Protein AF-A0A1G6EWV0-F1 (afdb_monomer)

Foldseek 3Di:
DDDPPPPPDPPCVPPVDDDDPPCPVPDDPCNVPPDDDPPCVVPAFDKFKWFFPAWAQGADPVGRVQHQNFTKTFTPPDAFQVRHGAIETEPQDPGTDTMATWGFFKWWAFPPDRHIYTYTYGDDPVHHHDPSGDDDDPVVVCVNCCSPCVVTDTDIGGDDPD

Solvent-accessible surface area (backbone atoms only — not comparable to full-atom values): 9840 Å² total; per-residue (Å²): 141,77,87,78,77,70,87,82,58,77,75,55,75,81,70,75,70,88,76,67,96,78,57,82,84,71,64,54,73,59,75,78,59,61,81,79,78,71,79,54,64,86,49,45,69,37,69,47,44,31,42,39,83,4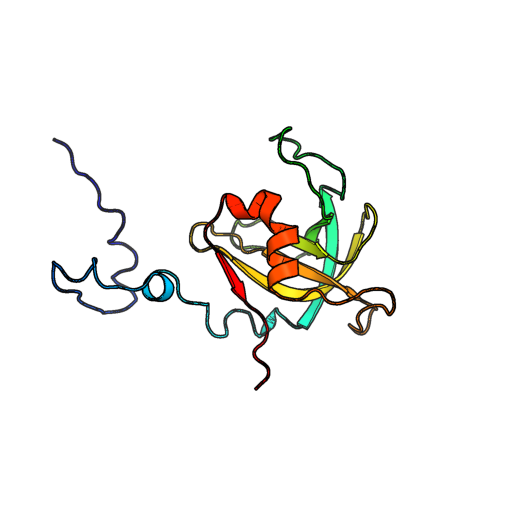3,29,30,79,38,55,40,94,89,43,77,85,44,63,30,88,42,32,27,29,30,32,69,94,40,70,34,64,76,73,48,58,28,38,34,40,46,47,66,68,94,64,60,54,58,62,52,46,23,26,25,62,30,36,38,44,39,79,82,49,67,54,52,36,36,34,27,33,55,26,49,100,86,54,50,64,39,92,88,45,70,86,74,54,73,70,56,47,49,65,65,46,37,83,62,49,73,81,54,54,65,47,82,46,62,80,78,86,124

Radius of gyration: 18.4 Å; Cα contacts (8 Å, |Δi|>4): 285; chains: 1; bounding box: 57×35×48 Å

Nearest PDB structures (foldseek):
  2eip-assembly1_A  TM=6.792E-01  e=2.223E-05  Escherichia coli
  5wru-assembly1_B  TM=5.805E-01  e=1.853E-03  Plasmodium falciparum 3D7
  5cux-assembly1_A  TM=4.951E-01  e=9.849E-04  Trypanosoma cruzi
  5wru-assembly1_A  TM=5.814E-01  e=3.691E-03  Plasmodium falciparum 3D7
  5c5v-assembly1_A  TM=5.339E-01  e=3.909E-03  Trypanosoma brucei brucei TREU927

Secondary structure (DSSP, 8-state):
------STTSGGGTS-----TTGGGS--HHHHSPPPSSTTTTTTT-EEEEEEEE-TT-B-SS-TT-B-SSEEEEEEEEE-TTSSEEEEEE-S-SS--SEEEEEEEEEEEESSSS--EEEEEEB-TTSPBPTT-PPPPHHHHHHHHHHHHTTS-EEEEE----

Mean predicted aligned error: 9.86 Å

Sequence (162 aa):
MGELWDVYTIDRKLTGKTCIRGEQGNLSKDELNPVPNHEYQNVIGQIVRGKIDRPMGSYHPRHKNLYYPVNYGYVDGVIGGDGEEQDIYLLGESSAVKEFIGKVIAVYHRYDDSENKWIVVPCDENGNVLDNIRIPGKDEIYAQIAFQEQFYNGVLVEEKNN

pLDDT: mean 83.38, std 21.54, range [30.72, 98.75]

Structure (mmCIF, N/CA/C/O backbone):
data_AF-A0A1G6EWV0-F1
#
_entry.id   AF-A0A1G6EWV0-F1
#
loop_
_atom_site.group_PDB
_atom_site.id
_atom_site.type_symbol
_atom_site.label_atom_id
_atom_site.label_alt_id
_atom_site.label_comp_id
_atom_site.label_asym_id
_atom_site.label_entity_id
_atom_site.label_seq_id
_atom_site.pdbx_PDB_ins_code
_atom_site.Cartn_x
_atom_site.Cartn_y
_atom_site.Cartn_z
_atom_site.occupancy
_atom_site.B_iso_or_equiv
_atom_site.auth_seq_id
_atom_site.auth_comp_id
_atom_site.auth_asym_id
_atom_site.auth_atom_id
_atom_site.pdbx_PDB_model_num
ATOM 1 N N . MET A 1 1 ? 37.913 -19.983 -19.203 1.00 37.06 1 MET A N 1
ATOM 2 C CA . MET A 1 1 ? 37.800 -19.241 -17.928 1.00 37.06 1 MET A CA 1
ATOM 3 C C . MET A 1 1 ? 37.317 -17.841 -18.269 1.00 37.06 1 MET A C 1
ATOM 5 O O . MET A 1 1 ? 38.033 -17.163 -18.983 1.00 37.06 1 MET A O 1
ATOM 9 N N . GLY A 1 2 ? 36.128 -17.380 -17.899 1.00 34.44 2 GLY A N 1
ATOM 10 C CA . GLY A 1 2 ? 35.092 -17.968 -17.054 1.00 34.44 2 GLY A CA 1
ATOM 11 C C . GLY A 1 2 ? 33.720 -17.835 -17.714 1.00 34.44 2 GLY A C 1
ATOM 12 O O . GLY A 1 2 ? 33.491 -16.941 -18.523 1.00 34.44 2 GLY A O 1
ATOM 13 N N . GLU A 1 3 ? 32.856 -18.788 -17.402 1.00 36.91 3 GLU A N 1
ATOM 14 C CA . GLU A 1 3 ? 31.467 -18.844 -17.836 1.00 36.91 3 GLU A CA 1
ATOM 15 C C . GLU A 1 3 ? 30.697 -17.668 -17.221 1.00 36.91 3 GLU A C 1
ATOM 17 O O . GLU A 1 3 ? 30.486 -17.620 -16.008 1.00 36.91 3 GLU A O 1
ATOM 22 N N . LEU A 1 4 ? 30.285 -16.712 -18.059 1.00 31.69 4 LEU A N 1
ATOM 23 C CA . LEU A 1 4 ? 29.136 -15.871 -17.751 1.00 31.69 4 LEU A CA 1
ATOM 24 C C . LEU A 1 4 ? 27.903 -16.753 -17.933 1.00 31.69 4 LEU A C 1
ATOM 26 O O . LEU A 1 4 ? 27.496 -17.055 -19.053 1.00 31.69 4 LEU A O 1
ATOM 30 N N . TRP A 1 5 ? 27.345 -17.206 -16.819 1.00 30.72 5 TRP A N 1
ATOM 31 C CA . TRP A 1 5 ? 26.023 -17.803 -16.799 1.00 30.72 5 TRP A CA 1
ATOM 32 C C . TRP A 1 5 ? 25.015 -16.702 -17.131 1.00 30.72 5 TRP A C 1
ATOM 34 O O . TRP A 1 5 ? 24.646 -15.901 -16.275 1.00 30.72 5 TRP A O 1
ATOM 44 N N . ASP A 1 6 ? 24.624 -16.639 -18.405 1.00 33.50 6 ASP A N 1
ATOM 45 C CA . ASP A 1 6 ? 23.502 -15.843 -18.883 1.00 33.50 6 ASP A CA 1
ATOM 46 C C . ASP A 1 6 ? 22.263 -16.208 -18.055 1.00 33.50 6 ASP A C 1
ATOM 48 O O . ASP A 1 6 ? 21.657 -17.272 -18.223 1.00 33.50 6 ASP A O 1
ATOM 52 N N . VAL A 1 7 ? 21.862 -15.293 -17.174 1.00 37.03 7 VAL A N 1
ATOM 53 C CA . VAL A 1 7 ? 20.703 -15.387 -16.265 1.00 37.03 7 VAL A CA 1
ATOM 54 C C . VAL A 1 7 ? 19.367 -15.578 -17.028 1.00 37.03 7 VAL A C 1
ATOM 56 O O . VAL A 1 7 ? 18.317 -15.806 -16.442 1.00 37.03 7 VAL A O 1
ATOM 59 N N . TYR A 1 8 ? 19.400 -15.574 -18.365 1.00 41.88 8 TYR A N 1
ATOM 60 C CA . TYR A 1 8 ? 18.265 -15.564 -19.292 1.00 41.88 8 TYR A CA 1
ATOM 61 C C . TYR A 1 8 ? 17.846 -16.937 -19.851 1.00 41.88 8 TYR A C 1
ATOM 63 O O . TYR A 1 8 ? 17.357 -17.020 -20.982 1.00 41.88 8 TYR A O 1
ATOM 71 N N . THR A 1 9 ? 18.028 -18.033 -19.111 1.00 40.97 9 THR A N 1
ATOM 72 C CA . THR A 1 9 ? 17.664 -19.376 -19.627 1.00 40.97 9 THR A CA 1
ATOM 73 C C . THR A 1 9 ? 16.574 -20.090 -18.826 1.00 40.97 9 THR A C 1
ATOM 75 O O . THR A 1 9 ? 15.955 -21.012 -19.355 1.00 40.97 9 THR A O 1
ATOM 78 N N . ILE A 1 10 ? 16.272 -19.664 -17.595 1.00 40.09 10 ILE A N 1
ATOM 79 C CA . ILE A 1 10 ? 15.324 -20.396 -16.736 1.00 40.09 10 ILE A CA 1
ATOM 80 C C . ILE A 1 10 ? 13.865 -20.160 -17.169 1.00 40.09 10 ILE A C 1
ATOM 82 O O . ILE A 1 10 ? 13.093 -21.114 -17.228 1.00 40.09 10 ILE A O 1
ATOM 86 N N . ASP A 1 11 ? 13.518 -18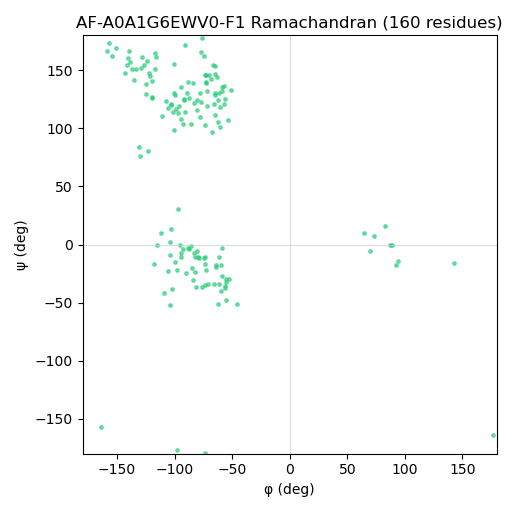.952 -17.623 1.00 44.81 11 ASP A N 1
ATOM 87 C CA . ASP A 1 11 ? 12.134 -18.602 -1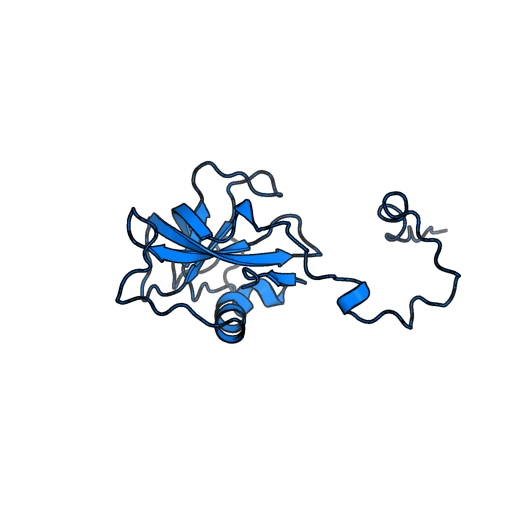7.997 1.00 44.81 11 ASP A CA 1
ATOM 88 C C . ASP A 1 11 ? 11.731 -19.040 -19.430 1.00 44.81 11 ASP A C 1
ATOM 90 O O . ASP A 1 11 ? 10.570 -19.057 -19.838 1.00 44.81 11 ASP A O 1
ATOM 94 N N . ARG A 1 12 ? 12.709 -19.476 -20.237 1.00 45.34 12 ARG A N 1
ATOM 95 C CA . ARG A 1 12 ? 12.510 -19.812 -21.662 1.00 45.34 12 ARG A CA 1
ATOM 96 C C . ARG A 1 12 ? 11.889 -21.189 -21.917 1.00 45.34 12 ARG A C 1
ATOM 98 O O . ARG A 1 12 ? 11.501 -21.469 -23.050 1.00 45.34 12 ARG A O 1
ATOM 105 N N . LYS A 1 13 ? 11.776 -22.056 -20.902 1.00 39.97 13 LYS A N 1
ATOM 106 C CA . LYS A 1 13 ? 11.115 -23.371 -21.045 1.00 39.97 13 LYS A CA 1
ATOM 107 C C . LYS A 1 13 ? 9.594 -23.320 -20.869 1.00 39.97 13 LYS A C 1
ATOM 109 O O . LYS A 1 13 ? 8.927 -24.229 -21.350 1.00 39.97 13 LYS A O 1
ATOM 114 N N . LEU A 1 14 ? 9.050 -22.282 -20.230 1.00 43.59 14 LEU A N 1
ATOM 115 C CA . LEU A 1 14 ? 7.614 -22.175 -19.939 1.00 43.59 14 LEU A CA 1
ATOM 116 C C . LEU A 1 14 ? 6.793 -21.619 -21.110 1.00 43.59 14 LEU A C 1
ATOM 118 O O . LEU A 1 14 ? 5.644 -22.007 -21.289 1.00 43.59 14 LEU A O 1
ATOM 122 N N . THR A 1 15 ? 7.377 -20.749 -21.939 1.00 51.12 15 THR A N 1
ATOM 123 C CA . THR A 1 15 ? 6.618 -19.977 -22.943 1.00 51.12 15 THR A CA 1
ATOM 124 C C . THR A 1 15 ? 6.764 -20.470 -24.385 1.00 51.12 15 THR A C 1
ATOM 126 O O . THR A 1 15 ? 6.037 -20.005 -25.261 1.00 51.12 15 THR A O 1
ATOM 129 N N . GLY A 1 16 ? 7.678 -21.408 -24.667 1.00 40.06 16 GLY A N 1
ATOM 130 C CA . GLY A 1 16 ? 7.820 -22.051 -25.985 1.00 40.06 16 GLY A CA 1
ATOM 131 C C . GLY A 1 16 ? 8.242 -21.131 -27.142 1.00 40.06 16 GLY A C 1
ATOM 132 O O . GLY A 1 16 ? 8.207 -21.551 -28.297 1.00 40.06 16 GLY A O 1
ATOM 133 N N . LYS A 1 17 ? 8.642 -19.883 -26.873 1.00 44.12 17 LYS A N 1
ATOM 134 C CA . LYS A 1 17 ? 9.021 -18.916 -27.911 1.00 44.12 17 LYS A CA 1
ATOM 135 C C . LYS A 1 17 ? 10.520 -18.991 -28.215 1.00 44.12 17 LYS A C 1
ATOM 137 O O . LYS A 1 17 ? 11.356 -18.643 -27.384 1.00 44.12 17 LYS A O 1
ATOM 142 N N . THR A 1 18 ? 10.871 -19.409 -29.428 1.00 38.81 18 THR A N 1
ATOM 143 C CA . THR A 1 18 ? 12.230 -19.292 -29.980 1.00 38.81 18 THR A CA 1
ATOM 144 C C . THR A 1 18 ? 12.456 -17.884 -30.511 1.00 38.81 18 THR A C 1
ATOM 146 O O . THR A 1 18 ? 11.813 -17.489 -31.477 1.00 38.81 18 THR A O 1
ATOM 149 N N . CYS A 1 19 ? 13.386 -17.146 -29.908 1.00 44.12 19 CYS A N 1
ATOM 150 C CA . CYS A 1 19 ? 13.831 -15.856 -30.426 1.00 44.12 19 CYS A CA 1
ATOM 151 C C . CYS A 1 19 ? 15.155 -16.045 -31.177 1.00 44.12 19 CYS A C 1
ATOM 153 O O . CYS A 1 19 ? 16.087 -16.675 -30.663 1.00 44.12 19 CYS A O 1
ATOM 155 N N . ILE A 1 20 ? 15.226 -15.540 -32.406 1.00 41.88 20 ILE A N 1
ATOM 156 C CA . ILE A 1 20 ? 16.407 -15.647 -33.265 1.00 41.88 20 ILE A CA 1
ATOM 157 C C . ILE A 1 20 ? 17.483 -14.700 -32.713 1.00 41.88 20 ILE A C 1
ATOM 159 O O . ILE A 1 20 ? 17.192 -13.591 -32.261 1.00 41.88 20 ILE A O 1
ATOM 163 N N . ARG A 1 21 ? 18.746 -15.140 -32.692 1.00 36.53 21 ARG A N 1
ATOM 164 C CA . ARG A 1 21 ? 19.868 -14.380 -32.115 1.00 36.53 21 ARG A CA 1
ATOM 165 C C . ARG A 1 21 ? 20.028 -13.036 -32.849 1.00 36.53 21 ARG A C 1
ATOM 167 O O . ARG A 1 21 ? 20.588 -13.010 -33.938 1.00 36.53 21 ARG A O 1
ATOM 174 N N . GLY A 1 22 ? 19.542 -11.945 -32.248 1.00 46.53 22 GLY A N 1
ATOM 175 C CA . GLY A 1 22 ? 19.626 -10.587 -32.806 1.00 46.53 22 GLY A CA 1
ATOM 176 C C . GLY A 1 22 ? 18.406 -9.684 -32.575 1.00 46.53 22 GLY A C 1
ATOM 177 O O . GLY A 1 22 ? 18.543 -8.474 -32.699 1.00 46.53 22 GLY A O 1
ATOM 178 N N . GLU A 1 23 ? 17.242 -10.219 -32.186 1.00 43.84 23 GLU A N 1
ATOM 179 C CA . GLU A 1 23 ? 16.007 -9.415 -32.023 1.00 43.84 23 GLU A CA 1
ATOM 180 C C . GLU A 1 23 ? 15.824 -8.782 -30.629 1.00 43.84 23 GLU A C 1
ATOM 182 O O . GLU A 1 23 ? 14.903 -8.001 -30.411 1.00 43.84 23 GLU A O 1
ATOM 187 N N . GLN A 1 24 ? 16.733 -9.047 -29.684 1.00 44.38 24 GLN A N 1
ATOM 188 C CA . GLN A 1 24 ? 16.651 -8.533 -28.304 1.00 44.38 24 GLN A CA 1
ATOM 189 C C . GLN A 1 24 ? 16.749 -6.999 -28.206 1.00 44.38 24 GLN A C 1
ATOM 191 O O . GLN A 1 24 ? 16.336 -6.431 -27.202 1.00 44.38 24 GLN A O 1
ATOM 196 N N . GLY A 1 25 ? 17.270 -6.324 -29.237 1.00 44.09 25 GLY A N 1
ATOM 197 C CA . GLY A 1 25 ? 17.341 -4.860 -29.296 1.00 44.09 25 GLY A CA 1
ATOM 198 C C . GLY A 1 25 ? 16.043 -4.166 -29.724 1.00 44.09 25 GLY A C 1
ATOM 199 O O . GLY A 1 25 ? 16.003 -2.940 -29.703 1.00 44.09 25 GLY A O 1
ATOM 200 N N . ASN A 1 26 ? 15.010 -4.924 -30.116 1.00 46.16 26 ASN A N 1
ATOM 201 C CA . ASN A 1 26 ? 13.770 -4.390 -30.694 1.00 46.16 26 ASN A CA 1
ATOM 202 C C . ASN A 1 26 ? 12.521 -4.622 -29.832 1.00 46.16 26 ASN A C 1
ATOM 204 O O . ASN A 1 26 ? 11.442 -4.201 -30.241 1.00 46.16 26 ASN A O 1
ATOM 208 N N . LEU A 1 27 ? 12.647 -5.275 -28.673 1.00 46.91 27 LEU A N 1
ATOM 209 C CA . LEU A 1 27 ? 11.508 -5.449 -27.775 1.00 46.91 27 LEU A CA 1
ATOM 210 C C . LEU A 1 27 ? 11.260 -4.151 -27.001 1.00 46.91 27 LEU A C 1
ATOM 212 O O . LEU A 1 27 ? 12.194 -3.573 -26.434 1.00 46.91 27 LEU A O 1
ATOM 216 N N . SER A 1 28 ? 10.016 -3.671 -26.981 1.00 51.03 28 SER A N 1
ATOM 217 C CA . SER A 1 28 ? 9.664 -2.520 -26.142 1.00 51.03 28 SER A CA 1
ATOM 218 C C . SER A 1 28 ? 9.792 -2.910 -24.659 1.00 51.03 28 SER A C 1
ATOM 220 O O . SER A 1 28 ? 9.680 -4.084 -24.305 1.00 51.03 28 SER A O 1
ATOM 222 N N . LYS A 1 29 ? 10.030 -1.947 -23.753 1.00 48.09 29 LYS A N 1
ATOM 223 C CA . LYS A 1 29 ? 10.076 -2.234 -22.299 1.00 48.09 29 LYS A CA 1
ATOM 224 C C . LYS A 1 29 ? 8.817 -2.965 -21.804 1.00 48.09 29 LYS A C 1
ATOM 226 O O . LYS A 1 29 ? 8.922 -3.780 -20.893 1.00 48.09 29 LYS A O 1
ATOM 231 N N . ASP A 1 30 ? 7.677 -2.723 -22.446 1.00 45.41 30 ASP A N 1
ATOM 232 C CA . ASP A 1 30 ? 6.387 -3.339 -22.124 1.00 45.41 30 ASP A CA 1
ATOM 233 C C . ASP A 1 30 ? 6.310 -4.823 -22.539 1.00 45.41 30 ASP A C 1
ATOM 235 O O . ASP A 1 30 ? 5.513 -5.577 -21.988 1.00 45.41 30 ASP A O 1
ATOM 239 N N . GLU A 1 31 ? 7.147 -5.271 -23.483 1.00 57.22 31 GLU A N 1
ATOM 240 C CA . GLU A 1 31 ? 7.275 -6.689 -23.855 1.00 57.22 31 GLU A CA 1
ATOM 241 C C . GLU A 1 31 ? 8.206 -7.465 -22.915 1.00 57.22 31 GLU A C 1
ATOM 243 O O . GLU A 1 31 ? 8.083 -8.685 -22.805 1.00 57.22 31 GLU A O 1
ATOM 248 N N . LEU A 1 32 ? 9.127 -6.770 -22.235 1.00 63.34 32 LEU A N 1
ATOM 249 C CA . LEU A 1 32 ? 9.999 -7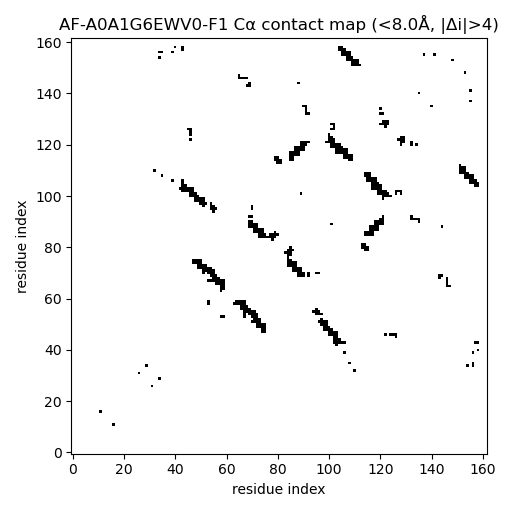.363 -21.218 1.00 63.34 32 LEU A CA 1
ATOM 250 C C . LEU A 1 32 ? 9.279 -7.486 -19.865 1.00 63.34 32 LEU A C 1
ATOM 252 O O . LEU A 1 32 ? 9.462 -8.479 -19.171 1.00 63.34 32 LEU A O 1
ATOM 256 N N . ASN A 1 33 ? 8.436 -6.498 -19.542 1.00 72.19 33 ASN A N 1
ATOM 257 C CA . ASN A 1 33 ? 7.728 -6.351 -18.272 1.00 72.19 33 ASN A CA 1
ATOM 258 C C . ASN A 1 33 ? 6.229 -6.099 -18.519 1.00 72.19 33 ASN A C 1
ATOM 260 O O . ASN A 1 33 ? 5.769 -4.952 -18.450 1.00 72.19 33 ASN A O 1
ATOM 264 N N . PRO A 1 34 ? 5.464 -7.145 -18.870 1.00 78.25 34 PRO A N 1
ATOM 265 C CA . PRO A 1 34 ? 4.056 -6.994 -19.192 1.00 78.25 34 PRO A CA 1
ATOM 266 C C . PRO A 1 34 ? 3.235 -6.730 -17.932 1.00 78.25 34 PRO A C 1
ATOM 268 O O . PRO A 1 34 ? 3.419 -7.395 -16.917 1.00 78.25 34 PRO A O 1
ATOM 271 N N . VAL A 1 35 ? 2.249 -5.834 -18.031 1.00 78.25 35 VAL A N 1
ATOM 272 C CA . VAL A 1 35 ? 1.243 -5.672 -16.972 1.00 78.25 35 VAL A CA 1
ATOM 273 C C . VAL A 1 35 ? 0.552 -7.021 -16.739 1.00 78.25 35 VAL A C 1
ATOM 275 O O . VAL A 1 35 ? -0.060 -7.541 -17.684 1.00 78.25 35 VAL A O 1
ATOM 278 N N . PRO A 1 36 ? 0.601 -7.580 -15.515 1.00 81.56 36 PRO A N 1
ATOM 279 C CA . PRO A 1 36 ? -0.042 -8.848 -15.216 1.00 81.56 36 PRO A CA 1
ATOM 280 C C . PRO A 1 36 ? -1.530 -8.797 -15.544 1.00 81.56 36 PRO A C 1
ATOM 282 O O . PRO A 1 36 ? -2.270 -7.916 -15.099 1.00 81.56 36 PRO A O 1
ATOM 285 N N . ASN A 1 37 ? -1.984 -9.740 -16.364 1.00 75.44 37 ASN A N 1
ATOM 286 C CA . ASN A 1 37 ? -3.369 -9.780 -16.799 1.00 75.44 37 ASN A CA 1
ATOM 287 C C . ASN A 1 37 ? -4.152 -10.743 -15.899 1.00 75.44 37 ASN A C 1
ATOM 289 O O . ASN A 1 37 ? -3.871 -11.935 -15.895 1.00 75.44 37 ASN A O 1
ATOM 293 N N . HIS A 1 38 ? -5.171 -10.233 -15.206 1.00 76.62 38 HIS A N 1
ATOM 294 C CA . HIS A 1 38 ? -6.103 -10.980 -14.341 1.00 76.62 38 HIS A CA 1
ATOM 295 C C . HIS A 1 38 ? -5.533 -11.548 -13.026 1.00 76.62 38 HIS A C 1
ATOM 297 O O . HIS A 1 38 ? -6.313 -12.029 -12.210 1.00 76.62 38 HIS A O 1
ATOM 303 N N . GLU A 1 39 ? -4.227 -11.444 -12.768 1.00 83.81 39 GLU A N 1
ATOM 304 C CA . GLU A 1 39 ? -3.590 -12.008 -11.563 1.00 83.81 39 GLU A CA 1
ATOM 305 C C . GLU A 1 39 ? -4.214 -11.495 -10.253 1.00 83.81 39 GLU A C 1
ATOM 307 O O . GLU A 1 39 ? -4.428 -12.260 -9.315 1.00 83.81 39 GLU A O 1
ATOM 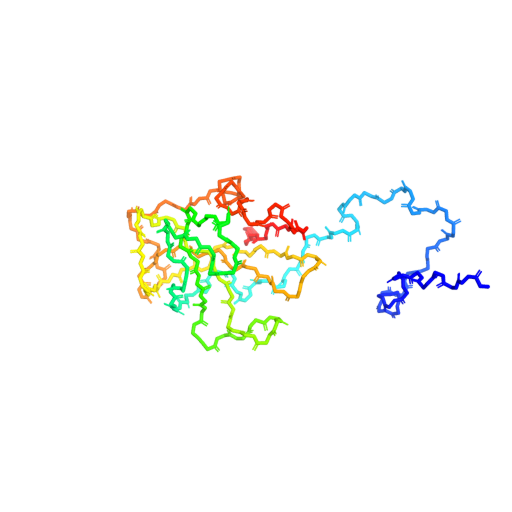312 N N . TYR A 1 40 ? -4.601 -10.218 -10.222 1.00 91.50 40 TYR A N 1
ATOM 313 C CA . TYR A 1 40 ? -5.099 -9.553 -9.014 1.00 91.50 40 TYR A CA 1
ATOM 314 C C . TYR A 1 40 ? -6.616 -9.368 -8.966 1.00 91.50 40 TYR A C 1
ATOM 316 O O . TYR A 1 40 ? -7.104 -8.640 -8.107 1.00 91.50 40 TYR A O 1
ATOM 324 N N . GLN A 1 41 ? -7.383 -10.027 -9.840 1.00 88.31 41 GLN A N 1
ATOM 325 C CA . GLN A 1 41 ? -8.850 -9.891 -9.851 1.00 88.31 41 GLN A CA 1
ATOM 326 C C . GLN A 1 41 ? -9.509 -10.336 -8.552 1.00 88.31 41 GLN A C 1
ATOM 328 O O . GLN A 1 41 ? -10.500 -9.755 -8.132 1.00 88.31 41 GLN A O 1
ATOM 333 N N . ASN A 1 42 ? -8.947 -11.355 -7.907 1.00 91.44 42 ASN A N 1
ATOM 334 C CA . ASN A 1 42 ? -9.460 -11.820 -6.628 1.00 91.44 42 ASN A CA 1
ATOM 335 C C . ASN A 1 42 ? -8.933 -10.992 -5.456 1.00 91.44 42 ASN A C 1
ATOM 337 O O . ASN A 1 42 ? -9.370 -11.237 -4.346 1.00 91.44 42 ASN A O 1
ATOM 341 N N . VAL A 1 43 ? -7.983 -10.075 -5.668 1.00 94.94 43 VAL A N 1
ATOM 342 C CA . VAL A 1 43 ? -7.309 -9.287 -4.623 1.00 94.94 43 VAL A CA 1
ATOM 343 C C . VAL A 1 43 ? -7.844 -7.862 -4.584 1.00 94.94 43 VAL A C 1
ATOM 345 O O . VAL A 1 43 ? -8.249 -7.379 -3.529 1.00 94.94 43 VAL A O 1
ATOM 348 N N . ILE A 1 44 ? -7.866 -7.187 -5.732 1.00 96.00 44 ILE A N 1
ATOM 349 C CA . ILE A 1 44 ? -8.378 -5.823 -5.833 1.00 96.00 44 ILE A CA 1
ATOM 350 C C . ILE A 1 44 ? -9.876 -5.849 -5.512 1.00 96.00 44 ILE A C 1
ATOM 352 O O . ILE A 1 44 ? -10.622 -6.685 -6.008 1.00 96.00 44 ILE A O 1
ATOM 356 N N . GLY A 1 45 ? -10.298 -4.956 -4.621 1.00 96.06 45 GLY A N 1
ATOM 357 C CA . GLY A 1 45 ? -11.651 -4.897 -4.084 1.00 96.06 45 GLY A CA 1
ATOM 358 C C . GLY A 1 45 ? -11.849 -5.640 -2.760 1.00 96.06 45 GLY A C 1
ATOM 359 O O . GLY A 1 45 ? -12.854 -5.375 -2.097 1.00 96.06 45 GLY A O 1
ATOM 360 N N . GLN A 1 46 ? -10.914 -6.502 -2.335 1.00 97.00 46 GLN A N 1
ATOM 361 C CA . GLN A 1 46 ? -11.012 -7.184 -1.042 1.00 97.00 46 GLN A CA 1
ATOM 362 C C . GLN A 1 46 ? -10.936 -6.207 0.136 1.00 97.00 46 GLN A C 1
ATOM 364 O O . GLN A 1 46 ? -10.212 -5.208 0.100 1.00 97.00 46 GLN A O 1
ATOM 369 N N . ILE A 1 47 ? -11.664 -6.550 1.200 1.00 98.12 47 ILE A N 1
ATOM 370 C CA . ILE A 1 47 ? -11.567 -5.913 2.513 1.00 98.12 47 ILE A CA 1
ATOM 371 C C . ILE A 1 47 ? -10.542 -6.698 3.321 1.00 98.12 47 ILE A C 1
ATOM 373 O O . ILE A 1 47 ? -10.673 -7.909 3.496 1.00 98.12 47 ILE A O 1
ATOM 377 N N . VAL A 1 48 ? -9.533 -6.001 3.816 1.00 98.31 48 VAL A N 1
ATOM 378 C CA . VAL A 1 48 ? -8.398 -6.573 4.534 1.00 98.31 48 VAL A CA 1
ATOM 379 C C . VAL A 1 48 ? -8.218 -5.883 5.875 1.00 98.31 48 VAL A C 1
ATOM 381 O O . VAL A 1 48 ? -8.610 -4.728 6.065 1.00 98.31 48 VAL A O 1
ATOM 384 N N . ARG A 1 49 ? -7.615 -6.606 6.814 1.00 98.56 49 ARG A N 1
ATOM 385 C CA . ARG A 1 49 ? -7.260 -6.107 8.140 1.00 98.56 49 ARG A CA 1
ATOM 386 C C . ARG A 1 49 ? -5.809 -6.423 8.424 1.00 98.56 49 ARG A C 1
ATOM 388 O O . ARG A 1 49 ? -5.292 -7.419 7.922 1.00 98.56 49 ARG A O 1
ATOM 395 N N . GLY A 1 50 ? -5.174 -5.602 9.240 1.00 98.25 50 GLY A N 1
ATOM 396 C CA . GLY A 1 50 ? -3.801 -5.867 9.619 1.00 98.25 50 GLY A CA 1
ATOM 397 C C . GLY A 1 50 ? -3.193 -4.788 10.486 1.00 98.25 50 GLY A C 1
ATOM 398 O O . GLY A 1 50 ? -3.891 -3.943 11.059 1.00 98.25 50 GLY A O 1
ATOM 399 N N . LYS A 1 51 ? -1.866 -4.828 10.578 1.00 98.56 51 LYS A N 1
ATOM 400 C CA . LYS A 1 51 ? -1.074 -4.003 11.491 1.00 98.56 51 LYS A CA 1
ATOM 401 C C . LYS A 1 51 ? -0.067 -3.164 10.734 1.00 98.56 51 LYS A C 1
ATOM 403 O O . LYS A 1 51 ? 0.469 -3.579 9.713 1.00 98.56 51 LYS A O 1
ATOM 408 N N . ILE A 1 52 ? 0.209 -1.985 11.277 1.00 98.44 52 ILE A N 1
ATOM 409 C CA . ILE A 1 52 ? 1.236 -1.071 10.788 1.00 98.44 52 ILE A CA 1
ATOM 410 C C . ILE A 1 52 ? 2.501 -1.275 11.616 1.00 98.44 52 ILE A C 1
ATOM 412 O O . ILE A 1 52 ? 2.540 -0.961 12.808 1.00 98.44 52 ILE A O 1
ATOM 416 N N . ASP A 1 53 ? 3.545 -1.792 10.975 1.00 96.62 53 ASP A N 1
ATOM 417 C CA . ASP A 1 53 ? 4.850 -2.041 11.592 1.00 96.62 53 ASP A CA 1
ATOM 418 C C . ASP A 1 53 ? 5.877 -0.939 11.279 1.00 96.62 53 ASP A C 1
ATOM 420 O O . ASP A 1 53 ? 6.889 -0.801 11.973 1.00 96.62 53 ASP A O 1
ATOM 424 N N . ARG A 1 54 ? 5.583 -0.097 10.285 1.00 97.25 54 ARG A N 1
ATOM 425 C CA . ARG A 1 54 ? 6.357 1.085 9.902 1.00 97.25 54 ARG A CA 1
ATOM 426 C C . ARG A 1 54 ? 5.398 2.273 9.777 1.00 97.25 54 ARG A C 1
ATOM 428 O O . ARG A 1 54 ? 4.904 2.580 8.690 1.00 97.25 54 ARG A O 1
ATOM 435 N N . PRO A 1 55 ? 5.089 2.940 10.904 1.00 97.75 55 PRO A N 1
ATOM 436 C CA . PRO A 1 55 ? 4.119 4.026 10.917 1.00 97.75 55 PRO A CA 1
ATOM 437 C C . PRO A 1 55 ? 4.581 5.232 10.103 1.00 97.75 55 PRO A C 1
ATOM 439 O O . PRO A 1 55 ? 5.783 5.496 9.993 1.00 97.75 55 PRO A O 1
ATOM 442 N N . MET A 1 56 ? 3.623 6.005 9.595 1.00 97.94 56 MET A N 1
ATOM 443 C CA . MET A 1 56 ? 3.888 7.287 8.947 1.00 97.94 56 MET A CA 1
ATOM 444 C C . MET A 1 56 ? 4.774 8.166 9.842 1.00 97.94 56 MET A C 1
ATOM 446 O O . MET A 1 56 ? 4.526 8.316 11.039 1.00 97.94 56 MET A O 1
ATOM 450 N N . GLY A 1 57 ? 5.816 8.757 9.261 1.00 96.69 57 GLY A N 1
ATOM 451 C CA . GLY A 1 57 ? 6.769 9.590 9.991 1.00 96.69 57 GLY A CA 1
ATOM 452 C C . GLY A 1 57 ? 7.927 8.821 10.628 1.00 96.69 57 GLY A C 1
ATOM 453 O O . GLY A 1 57 ? 8.789 9.438 11.256 1.00 96.69 57 GLY A O 1
ATOM 454 N N . SER A 1 58 ? 7.974 7.495 10.478 1.00 96.25 58 SER A N 1
ATOM 455 C CA . SER A 1 58 ? 9.071 6.662 10.979 1.00 96.25 58 SER A CA 1
ATOM 456 C C . SER A 1 58 ? 10.192 6.461 9.948 1.00 96.25 58 SER A C 1
ATOM 458 O O . SER A 1 58 ? 10.087 6.840 8.781 1.00 96.25 58 SER A O 1
ATOM 460 N N . TYR A 1 59 ? 11.294 5.860 10.401 1.00 94.56 59 TYR A N 1
ATOM 461 C CA . TYR A 1 59 ? 12.414 5.438 9.563 1.00 94.56 59 TYR A CA 1
ATOM 462 C C . TYR A 1 59 ? 12.572 3.922 9.613 1.00 94.56 59 TYR A C 1
ATOM 464 O O . TYR A 1 59 ? 12.303 3.299 10.642 1.00 94.56 59 TYR A O 1
ATOM 472 N N . HIS A 1 60 ? 13.081 3.332 8.531 1.00 89.88 60 HIS A N 1
ATOM 473 C CA . HIS A 1 60 ? 13.311 1.892 8.481 1.00 89.88 60 HIS A CA 1
ATOM 474 C C . HIS A 1 60 ? 14.271 1.435 9.601 1.00 89.88 60 HIS A C 1
ATOM 476 O O . HIS A 1 60 ? 15.372 1.991 9.713 1.00 89.88 60 HIS A O 1
ATOM 482 N N . PRO A 1 61 ? 13.956 0.364 10.358 1.00 87.19 61 PRO A N 1
ATOM 483 C CA . PRO A 1 61 ? 14.786 -0.092 11.481 1.00 87.19 61 PRO A CA 1
ATOM 484 C C . PRO A 1 61 ? 16.241 -0.400 11.100 1.00 87.19 61 PRO A C 1
ATOM 486 O O . PRO A 1 61 ? 17.165 -0.144 11.872 1.00 87.19 61 PRO A O 1
ATOM 489 N N . ARG A 1 62 ? 16.453 -0.934 9.888 1.00 87.62 62 ARG A N 1
ATOM 490 C CA . ARG A 1 62 ? 17.785 -1.276 9.350 1.00 87.62 62 ARG A CA 1
ATOM 491 C C . ARG A 1 62 ? 18.370 -0.212 8.415 1.00 87.62 62 ARG A C 1
ATOM 493 O O . ARG A 1 62 ? 19.583 -0.152 8.253 1.00 87.62 62 ARG A O 1
ATOM 500 N N . HIS A 1 63 ? 17.530 0.639 7.821 1.00 87.00 63 HIS A N 1
ATOM 501 C CA . HIS A 1 63 ? 17.933 1.629 6.816 1.00 87.00 63 HIS A CA 1
ATOM 502 C C . HIS A 1 63 ? 17.521 3.025 7.282 1.00 87.00 63 HIS A C 1
ATOM 504 O O . HIS A 1 63 ? 16.511 3.566 6.852 1.00 87.00 63 HIS A O 1
ATOM 510 N N . LYS A 1 64 ? 18.322 3.629 8.164 1.00 84.88 64 LYS A N 1
ATOM 511 C CA . LYS A 1 64 ? 17.974 4.894 8.842 1.00 84.88 64 LYS A CA 1
ATOM 512 C C . LYS A 1 64 ? 17.756 6.100 7.917 1.00 84.88 64 LYS A C 1
ATOM 514 O O . LYS A 1 64 ? 17.268 7.116 8.385 1.00 84.88 64 LYS A O 1
ATOM 519 N N . ASN A 1 65 ? 18.106 5.994 6.636 1.00 89.06 65 ASN A N 1
ATOM 520 C CA . ASN A 1 65 ? 17.878 7.041 5.636 1.00 89.06 65 ASN A CA 1
ATOM 521 C C . ASN A 1 65 ? 16.563 6.851 4.858 1.00 89.06 65 ASN A C 1
ATOM 523 O O . ASN A 1 65 ? 16.196 7.725 4.080 1.00 89.06 65 ASN A O 1
ATOM 527 N N . LEU A 1 66 ? 15.866 5.724 5.044 1.00 92.12 66 LEU A N 1
ATOM 528 C CA . LEU A 1 66 ? 14.575 5.461 4.419 1.00 92.12 66 LEU A CA 1
ATOM 529 C C . LEU A 1 66 ? 13.461 5.918 5.364 1.00 92.12 66 LEU A C 1
ATOM 531 O O . LEU A 1 66 ? 13.180 5.259 6.365 1.00 92.12 66 LEU A O 1
ATOM 535 N N . TYR A 1 67 ? 12.875 7.066 5.043 1.00 9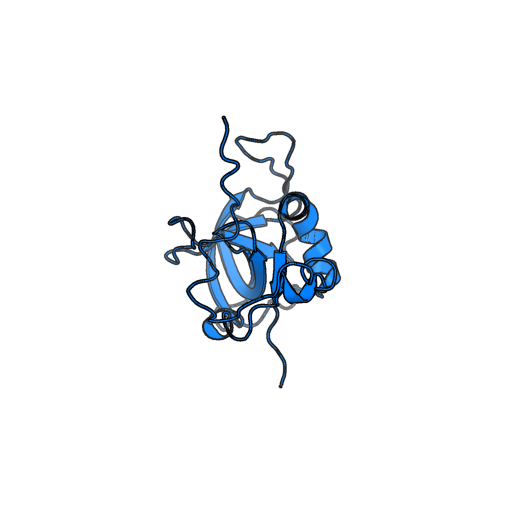5.38 67 TYR A N 1
ATOM 536 C CA . TYR A 1 67 ? 11.735 7.662 5.736 1.00 95.38 67 TYR A CA 1
ATOM 537 C C . TYR A 1 67 ? 10.419 7.1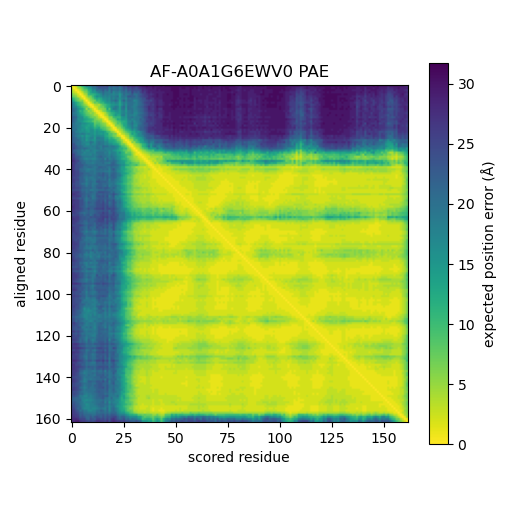58 5.139 1.00 95.38 67 TYR A C 1
ATOM 539 O O . TYR A 1 67 ? 10.317 7.064 3.920 1.00 95.38 67 TYR A O 1
ATOM 547 N N . TYR A 1 68 ? 9.421 6.887 5.982 1.00 96.94 68 TYR A N 1
ATOM 548 C CA . TYR A 1 68 ? 8.093 6.418 5.580 1.00 96.94 68 TYR A CA 1
ATOM 549 C C . TYR A 1 68 ? 7.087 7.580 5.586 1.00 96.94 68 TYR A C 1
ATOM 551 O O . TYR A 1 68 ? 6.574 7.941 6.649 1.00 96.94 68 TYR A O 1
ATOM 559 N N . PRO A 1 69 ? 6.786 8.194 4.422 1.00 97.00 69 PRO A N 1
ATOM 560 C CA . PRO A 1 69 ? 5.792 9.264 4.318 1.00 97.00 69 PRO A CA 1
ATOM 561 C C . PRO A 1 69 ? 4.346 8.753 4.401 1.00 97.00 69 PRO A C 1
ATOM 563 O O . PRO A 1 69 ? 3.431 9.557 4.541 1.00 97.00 69 PRO A O 1
ATOM 566 N N . VAL A 1 70 ? 4.146 7.437 4.321 1.00 97.94 70 VAL A N 1
ATOM 567 C CA . VAL A 1 70 ? 2.853 6.746 4.413 1.00 97.94 70 VAL A CA 1
ATOM 568 C C . VAL A 1 70 ? 2.936 5.628 5.450 1.00 97.94 70 VAL A C 1
ATOM 570 O O . VAL A 1 70 ? 4.034 5.205 5.815 1.00 97.94 70 VAL A O 1
ATOM 573 N N . ASN A 1 71 ? 1.790 5.150 5.937 1.00 98.56 71 ASN A N 1
ATOM 574 C CA . ASN A 1 71 ? 1.760 3.978 6.809 1.00 98.56 71 ASN A CA 1
ATOM 575 C C . ASN A 1 71 ? 2.070 2.719 5.989 1.00 98.56 71 ASN A C 1
ATOM 577 O O . ASN A 1 71 ? 1.486 2.508 4.924 1.00 98.56 71 ASN A O 1
ATOM 581 N N . TYR A 1 72 ? 2.971 1.888 6.504 1.00 98.31 72 TYR A N 1
ATOM 582 C CA . TYR A 1 72 ? 3.343 0.609 5.913 1.00 98.31 72 TYR A CA 1
ATOM 583 C C . TYR A 1 72 ? 3.149 -0.506 6.933 1.00 98.31 72 TYR A C 1
ATOM 585 O O . TYR A 1 72 ? 3.456 -0.346 8.120 1.00 98.31 72 TYR A O 1
ATOM 593 N N . GLY A 1 73 ? 2.607 -1.619 6.466 1.00 98.19 73 GLY A N 1
ATOM 594 C CA . GLY A 1 73 ? 2.255 -2.740 7.315 1.00 98.19 73 GLY A CA 1
ATOM 595 C C . GLY A 1 73 ? 2.015 -4.003 6.516 1.00 98.19 73 GLY A C 1
ATOM 596 O O . GLY A 1 73 ? 2.462 -4.112 5.378 1.00 98.19 73 GLY A O 1
ATOM 597 N N . TYR A 1 74 ? 1.254 -4.914 7.103 1.00 98.50 74 TYR A N 1
ATOM 598 C CA . TYR A 1 74 ? 0.931 -6.207 6.514 1.00 98.50 74 TYR A CA 1
ATOM 599 C C . TYR A 1 74 ? -0.521 -6.598 6.789 1.00 98.50 74 TYR A C 1
ATOM 601 O O . TYR A 1 74 ? -1.157 -6.053 7.696 1.00 98.50 74 TYR A O 1
ATOM 609 N N . VAL A 1 75 ? -1.049 -7.532 5.997 1.00 98.31 75 VAL A N 1
ATOM 610 C CA . VAL A 1 75 ? -2.383 -8.123 6.180 1.00 98.31 75 VAL A CA 1
ATOM 611 C C . VAL A 1 75 ? -2.300 -9.347 7.087 1.00 98.31 75 VAL A C 1
ATOM 613 O O . VAL A 1 75 ? -1.518 -10.257 6.826 1.00 98.31 75 VAL A O 1
ATOM 616 N N . ASP A 1 76 ? -3.155 -9.408 8.108 1.00 97.75 76 ASP A N 1
ATOM 617 C CA . ASP A 1 76 ? -3.187 -10.541 9.036 1.00 97.75 76 ASP A CA 1
ATOM 618 C C . ASP A 1 76 ? -3.555 -11.842 8.295 1.00 97.75 76 ASP A C 1
ATOM 620 O O . ASP A 1 76 ? -4.618 -11.954 7.675 1.00 97.75 76 ASP A O 1
ATOM 624 N N . GLY A 1 77 ? -2.698 -12.860 8.407 1.00 95.94 77 GLY A N 1
ATOM 625 C CA . GLY A 1 77 ? -2.992 -14.221 7.938 1.00 95.94 77 GLY A CA 1
ATOM 626 C C . GLY A 1 77 ? -2.975 -14.431 6.418 1.00 95.94 77 GLY A C 1
ATOM 627 O O . GLY A 1 77 ? -3.322 -15.524 5.961 1.00 95.94 77 GLY A O 1
ATOM 628 N N . VAL A 1 78 ? -2.559 -13.432 5.636 1.00 96.75 78 VAL A N 1
ATOM 629 C CA . VAL A 1 78 ? -2.291 -13.575 4.198 1.00 96.75 78 VAL A CA 1
ATOM 630 C C . VAL A 1 78 ? -0.785 -13.638 4.006 1.00 96.75 78 VAL A C 1
ATOM 632 O O . VAL A 1 78 ? -0.093 -12.701 4.376 1.00 96.75 78 VAL A O 1
ATOM 635 N N . ILE A 1 79 ? -0.284 -14.730 3.431 1.00 95.56 79 ILE A N 1
ATOM 636 C CA . ILE A 1 79 ? 1.151 -14.921 3.194 1.00 95.56 79 ILE A CA 1
ATOM 637 C C . ILE A 1 79 ? 1.515 -14.401 1.801 1.00 95.56 79 ILE A C 1
ATOM 639 O O . ILE A 1 79 ? 0.897 -14.807 0.813 1.00 95.56 79 ILE A O 1
ATOM 643 N N . GLY A 1 80 ? 2.494 -13.502 1.753 1.00 91.88 80 GLY A N 1
ATOM 644 C CA . GLY A 1 80 ? 3.098 -12.947 0.551 1.00 91.88 80 GLY A CA 1
ATOM 645 C C . GLY A 1 80 ? 4.027 -13.934 -0.165 1.00 91.88 80 GLY A C 1
ATOM 646 O O . GLY A 1 80 ? 4.207 -15.089 0.230 1.00 91.88 80 GLY A O 1
ATOM 647 N N . GLY A 1 81 ? 4.625 -13.484 -1.263 1.00 87.44 81 GLY A N 1
ATOM 648 C CA . GLY A 1 81 ? 5.531 -14.276 -2.091 1.00 87.44 81 GLY A CA 1
ATOM 649 C C . GLY A 1 81 ? 6.913 -14.505 -1.475 1.00 87.44 81 GLY A C 1
ATOM 650 O O . GLY A 1 81 ? 7.620 -15.416 -1.907 1.00 87.44 81 GLY A O 1
ATOM 651 N N . ASP A 1 82 ? 7.301 -13.729 -0.461 1.00 89.06 82 ASP A N 1
ATOM 652 C CA . ASP A 1 82 ? 8.537 -13.938 0.307 1.00 89.06 82 ASP A CA 1
ATOM 653 C C . ASP A 1 82 ? 8.382 -14.908 1.499 1.00 89.06 82 ASP A C 1
ATOM 655 O O . ASP A 1 82 ? 9.378 -15.279 2.126 1.00 89.06 82 ASP A O 1
ATOM 659 N N . GLY A 1 83 ? 7.160 -15.384 1.762 1.00 92.81 83 GLY A N 1
ATOM 660 C CA . GLY A 1 83 ? 6.837 -16.297 2.860 1.00 92.81 83 GLY A CA 1
ATOM 661 C C . GLY A 1 83 ? 6.473 -15.613 4.182 1.00 92.81 83 GLY A C 1
ATOM 662 O O . GLY A 1 83 ? 6.144 -16.322 5.135 1.00 92.81 83 GLY A O 1
ATOM 663 N N . GLU A 1 84 ? 6.493 -14.281 4.237 1.00 94.31 84 GLU A N 1
ATOM 664 C CA . GLU A 1 84 ? 6.002 -13.475 5.359 1.00 94.31 84 GLU A CA 1
ATOM 665 C C . GLU A 1 84 ? 4.570 -12.974 5.082 1.00 94.31 84 GLU A C 1
ATOM 667 O O . GLU A 1 84 ? 3.942 -13.358 4.097 1.00 94.31 84 GLU A O 1
ATOM 672 N N . GLU A 1 85 ? 3.994 -12.167 5.975 1.00 97.38 85 GLU A N 1
ATOM 673 C CA . GLU A 1 85 ? 2.660 -11.592 5.759 1.00 97.38 85 GLU A CA 1
ATOM 674 C C . GLU A 1 85 ? 2.661 -10.566 4.612 1.00 97.38 85 GLU A C 1
ATOM 676 O O . GLU A 1 85 ? 3.601 -9.793 4.455 1.00 97.38 85 GLU A O 1
ATOM 681 N N . GLN A 1 86 ? 1.587 -10.545 3.820 1.00 98.00 86 GLN A N 1
ATOM 682 C CA . GLN A 1 86 ? 1.462 -9.715 2.624 1.00 98.00 86 GLN A CA 1
ATOM 683 C C . GLN A 1 86 ? 1.572 -8.231 2.968 1.00 98.00 86 GLN A C 1
ATOM 685 O O . GLN A 1 86 ? 0.715 -7.671 3.659 1.00 98.00 86 GLN A O 1
ATOM 690 N N . ASP A 1 87 ? 2.588 -7.587 2.404 1.00 98.25 87 ASP A N 1
ATOM 691 C CA . ASP A 1 87 ? 2.906 -6.189 2.660 1.00 98.25 87 ASP A CA 1
ATOM 692 C C . ASP A 1 87 ? 1.913 -5.223 1.993 1.00 98.25 87 ASP A C 1
ATOM 694 O O . ASP A 1 87 ? 1.447 -5.443 0.865 1.00 98.25 87 ASP A O 1
ATOM 698 N N . ILE A 1 88 ? 1.648 -4.096 2.664 1.00 98.62 88 ILE A N 1
ATOM 699 C CA . ILE A 1 88 ? 0.713 -3.059 2.213 1.00 98.62 88 ILE A CA 1
ATOM 700 C C . ILE A 1 88 ? 1.245 -1.636 2.405 1.00 98.62 88 ILE A C 1
ATOM 702 O O . ILE A 1 88 ? 1.954 -1.322 3.363 1.00 98.62 88 ILE A O 1
ATOM 706 N N . TYR A 1 89 ? 0.782 -0.743 1.530 1.00 98.75 89 TYR A N 1
ATOM 707 C CA . TYR A 1 89 ? 0.773 0.702 1.735 1.00 98.75 89 TYR A CA 1
ATOM 708 C C . TYR A 1 89 ? -0.642 1.156 2.093 1.00 98.75 89 TYR A C 1
ATOM 710 O O . TYR A 1 89 ? -1.560 0.999 1.286 1.00 98.75 89 TYR A O 1
ATOM 718 N N . LEU A 1 90 ? -0.819 1.757 3.272 1.00 98.62 90 LEU A N 1
ATOM 719 C CA . LEU A 1 90 ? -2.089 2.358 3.678 1.00 98.62 90 LEU A CA 1
ATOM 720 C C . LEU A 1 90 ? -2.077 3.853 3.337 1.00 98.62 90 LEU A C 1
ATOM 722 O O . LEU A 1 90 ? -1.387 4.649 3.982 1.00 98.62 90 LEU A O 1
ATOM 726 N N . LEU A 1 91 ? -2.847 4.223 2.315 1.00 98.31 91 LEU A N 1
ATOM 727 C CA . LEU A 1 91 ? -2.957 5.587 1.800 1.00 98.31 91 LEU A CA 1
ATOM 728 C C . LEU A 1 91 ? -4.226 6.281 2.311 1.00 98.31 91 LEU A C 1
ATOM 730 O O . LEU A 1 91 ? -5.217 5.638 2.640 1.00 98.31 91 LEU A O 1
ATOM 734 N N . GLY A 1 92 ? -4.209 7.615 2.345 1.00 95.44 92 GLY A N 1
ATOM 735 C CA . GLY A 1 92 ? -5.354 8.444 2.751 1.00 95.44 92 GLY A CA 1
ATOM 736 C C . GLY A 1 92 ? -5.385 8.824 4.235 1.00 95.44 92 GLY A C 1
ATOM 737 O O . GLY A 1 92 ? -6.038 9.802 4.590 1.00 95.44 92 GLY A O 1
ATOM 738 N N . GLU A 1 93 ? -4.636 8.125 5.088 1.00 95.38 93 GLU A N 1
ATOM 739 C CA . GLU A 1 93 ? -4.423 8.541 6.477 1.00 95.38 93 GLU A CA 1
ATOM 740 C C . GLU A 1 93 ? -3.534 9.786 6.563 1.00 95.38 93 GLU A C 1
ATOM 742 O O . GLU A 1 93 ? -2.598 9.953 5.783 1.00 95.38 93 GLU A O 1
ATOM 747 N N . SER A 1 94 ? -3.798 10.651 7.545 1.00 94.50 94 SER A N 1
ATOM 748 C CA . SER A 1 94 ? -3.005 11.866 7.804 1.00 94.50 94 SER A CA 1
ATOM 749 C C . SER A 1 94 ? -2.077 11.745 9.016 1.00 94.50 94 SER A C 1
ATOM 751 O O . SER A 1 94 ? -1.394 12.704 9.381 1.00 94.50 94 SER A O 1
ATOM 753 N N . SER A 1 95 ? -2.055 10.577 9.665 1.00 96.44 95 SER A N 1
ATOM 754 C CA . SER A 1 95 ? -1.238 10.315 10.847 1.00 96.44 95 SER A CA 1
ATOM 755 C C . SER A 1 95 ? -0.834 8.843 10.958 1.00 96.44 95 SER A C 1
ATOM 757 O O . SER A 1 95 ? -1.323 7.982 10.224 1.00 96.44 95 SER A O 1
ATOM 759 N N . ALA A 1 96 ? 0.091 8.556 11.873 1.00 97.56 96 ALA A N 1
ATOM 760 C CA . ALA A 1 96 ? 0.491 7.196 12.208 1.00 97.56 96 ALA A CA 1
ATOM 761 C C . ALA A 1 96 ? -0.672 6.415 12.838 1.00 97.56 96 ALA A C 1
ATOM 763 O O . ALA A 1 96 ? -1.245 6.852 13.837 1.00 97.56 96 ALA A O 1
ATOM 764 N N . VAL A 1 97 ? -0.955 5.226 12.306 1.00 97.62 97 VAL A N 1
ATOM 765 C CA . VAL A 1 97 ? -1.937 4.289 12.877 1.00 97.62 97 VAL A CA 1
ATOM 766 C C . VAL A 1 97 ? -1.256 2.990 13.304 1.00 97.62 97 VAL A C 1
ATOM 768 O O . VAL A 1 97 ? -0.102 2.747 12.960 1.00 97.62 97 VAL A O 1
ATOM 771 N N . LYS A 1 98 ? -1.943 2.181 14.117 1.00 98.12 98 LYS A N 1
ATOM 772 C CA . LYS A 1 98 ? -1.423 0.890 14.610 1.00 98.12 98 LYS A CA 1
ATOM 773 C C . LYS A 1 98 ? -2.018 -0.305 13.876 1.00 98.12 98 LYS A C 1
ATOM 775 O O . LYS A 1 98 ? -1.316 -1.274 13.618 1.00 98.12 98 LYS A O 1
ATOM 780 N N . GLU A 1 99 ? -3.302 -0.222 13.566 1.00 98.31 99 GLU A N 1
ATOM 781 C CA . GLU A 1 99 ? -4.096 -1.268 12.929 1.00 98.31 99 GLU A CA 1
ATOM 782 C C . GLU A 1 99 ? -5.003 -0.607 11.896 1.00 98.31 99 GLU A C 1
ATOM 784 O O . GLU A 1 99 ? -5.283 0.593 11.999 1.00 98.31 99 GLU A O 1
ATOM 789 N N . PHE A 1 100 ? -5.452 -1.373 10.908 1.00 98.00 100 PHE A N 1
ATOM 790 C CA . PHE A 1 100 ? -6.337 -0.870 9.866 1.00 98.00 100 PHE A CA 1
ATOM 791 C C . PHE A 1 100 ? -7.398 -1.898 9.473 1.00 98.00 100 PHE A C 1
ATOM 793 O O . PHE A 1 100 ? -7.201 -3.108 9.582 1.00 98.00 100 PHE A O 1
ATOM 800 N N . ILE A 1 101 ? -8.513 -1.375 8.968 1.00 98.38 101 ILE A N 1
ATOM 801 C CA . ILE A 1 101 ? -9.449 -2.078 8.093 1.00 98.38 101 ILE A CA 1
ATOM 802 C C . ILE A 1 101 ? -9.468 -1.266 6.806 1.00 98.38 101 ILE A C 1
ATOM 804 O O . ILE A 1 101 ? -9.625 -0.043 6.846 1.00 98.38 101 ILE A O 1
ATOM 808 N N . GLY A 1 102 ? -9.240 -1.912 5.671 1.00 98.19 102 GLY A N 1
ATOM 809 C CA . GLY A 1 102 ? -9.113 -1.191 4.418 1.00 98.19 102 GLY A CA 1
ATOM 810 C C . GLY A 1 102 ? -9.473 -2.017 3.203 1.00 98.19 102 GLY A C 1
ATOM 811 O O . GLY A 1 102 ? -9.513 -3.244 3.245 1.00 98.19 102 GLY A O 1
ATOM 812 N N . LYS A 1 103 ? -9.732 -1.315 2.107 1.00 98.31 103 LYS A N 1
ATOM 813 C CA . LYS A 1 103 ? -10.028 -1.903 0.808 1.00 98.31 103 LYS A CA 1
ATOM 814 C C . LYS A 1 103 ? -8.789 -1.860 -0.069 1.00 98.31 103 LYS A C 1
ATOM 816 O O . LYS A 1 103 ? -8.181 -0.798 -0.213 1.00 98.31 103 LYS A O 1
ATOM 821 N N . VAL A 1 104 ? -8.441 -2.989 -0.679 1.00 98.38 104 VAL A N 1
ATOM 822 C CA . VAL A 1 104 ? -7.375 -3.042 -1.685 1.00 98.38 104 VAL A CA 1
ATOM 823 C C . VAL A 1 104 ? -7.876 -2.371 -2.961 1.00 98.38 104 VAL A C 1
ATOM 825 O O . VAL A 1 104 ? -8.868 -2.810 -3.540 1.00 98.38 104 VAL A O 1
ATOM 828 N N . ILE A 1 105 ? -7.212 -1.307 -3.404 1.00 97.25 105 ILE A N 1
ATOM 829 C CA . ILE A 1 105 ? -7.596 -0.555 -4.613 1.00 97.25 105 ILE A CA 1
ATOM 830 C C . ILE A 1 105 ? -6.668 -0.819 -5.798 1.00 97.25 105 ILE A C 1
ATOM 832 O O . ILE A 1 105 ? -7.068 -0.640 -6.945 1.00 97.25 105 ILE A O 1
ATOM 836 N N . ALA A 1 106 ? -5.440 -1.255 -5.529 1.00 97.31 106 ALA A N 1
ATOM 837 C CA . ALA A 1 106 ? -4.446 -1.568 -6.543 1.00 97.31 106 ALA A CA 1
ATOM 838 C C . ALA A 1 106 ? -3.379 -2.504 -5.968 1.00 97.31 106 ALA A C 1
ATOM 840 O O . ALA A 1 106 ? -3.254 -2.655 -4.751 1.00 97.31 106 ALA A O 1
ATOM 841 N N . VAL A 1 107 ? -2.574 -3.089 -6.848 1.00 97.69 107 VAL A N 1
ATOM 842 C CA . VAL A 1 107 ? -1.368 -3.837 -6.485 1.00 97.69 107 VAL A CA 1
ATOM 843 C C . VAL A 1 107 ? -0.187 -3.247 -7.240 1.00 97.69 107 VAL A C 1
ATOM 845 O O . VAL A 1 107 ? -0.249 -3.062 -8.454 1.00 97.69 107 VAL A O 1
ATOM 848 N N . TYR A 1 108 ? 0.894 -2.944 -6.530 1.00 97.12 108 TYR A N 1
ATOM 849 C CA . TYR A 1 108 ? 2.183 -2.671 -7.143 1.00 97.12 108 TYR A CA 1
ATOM 850 C C . TYR A 1 108 ? 2.904 -4.003 -7.364 1.00 97.12 108 TYR A C 1
ATOM 852 O O . TYR A 1 108 ? 3.379 -4.630 -6.415 1.00 97.12 108 TYR A O 1
ATOM 860 N N . HIS A 1 109 ? 2.918 -4.451 -8.617 1.00 95.00 109 HIS A N 1
ATOM 861 C CA . HIS A 1 109 ? 3.579 -5.678 -9.037 1.00 95.00 109 HIS A CA 1
ATOM 862 C C . HIS A 1 109 ? 5.061 -5.411 -9.267 1.00 95.00 109 HIS A C 1
ATOM 864 O O . HIS A 1 109 ? 5.391 -4.573 -10.110 1.00 95.00 109 HIS A O 1
ATOM 870 N N . ARG A 1 110 ? 5.940 -6.122 -8.562 1.00 94.31 110 ARG A N 1
ATOM 871 C CA . ARG A 1 110 ? 7.386 -6.055 -8.790 1.00 94.31 110 ARG A CA 1
ATOM 872 C C . ARG A 1 110 ? 7.807 -7.175 -9.734 1.00 94.31 110 ARG A C 1
ATOM 874 O O . ARG A 1 110 ? 7.394 -8.316 -9.581 1.00 94.31 110 ARG A O 1
ATOM 881 N N . TYR A 1 111 ? 8.645 -6.838 -10.706 1.00 90.69 111 TYR A N 1
ATOM 882 C CA . TYR A 1 111 ? 9.194 -7.790 -11.673 1.00 90.69 111 TYR A CA 1
ATOM 883 C C . TYR A 1 111 ? 10.509 -8.416 -11.198 1.00 90.69 111 TYR A C 1
ATOM 885 O O . TYR A 1 111 ? 10.899 -9.479 -11.673 1.00 90.69 111 TYR A O 1
ATOM 893 N N . ASP A 1 112 ? 11.226 -7.728 -10.311 1.00 91.25 112 ASP A N 1
ATOM 894 C CA . ASP A 1 112 ? 12.568 -8.076 -9.842 1.00 91.25 112 ASP A CA 1
ATOM 895 C C . ASP A 1 112 ? 12.612 -8.508 -8.368 1.00 91.25 112 ASP A C 1
ATOM 897 O O . ASP A 1 112 ? 13.692 -8.693 -7.808 1.00 91.25 112 ASP A O 1
ATOM 901 N N . ASP A 1 113 ? 11.445 -8.706 -7.758 1.00 91.88 113 ASP A N 1
ATOM 902 C CA . ASP A 1 113 ? 11.264 -9.091 -6.362 1.00 91.88 113 ASP A CA 1
ATOM 903 C C . ASP A 1 113 ? 10.072 -10.050 -6.255 1.00 91.88 113 ASP A C 1
ATOM 905 O O . ASP A 1 113 ? 9.122 -9.952 -7.030 1.00 91.88 113 ASP A O 1
ATOM 909 N N . SER A 1 114 ? 10.115 -10.994 -5.313 1.00 88.75 114 SER A N 1
ATOM 910 C CA . SER A 1 114 ? 9.030 -11.970 -5.137 1.00 88.75 114 SER A CA 1
ATOM 911 C C . SER A 1 114 ? 7.825 -11.413 -4.382 1.00 88.75 114 SER A C 1
ATOM 913 O O . SER A 1 114 ? 6.787 -12.071 -4.362 1.00 88.75 114 SER A O 1
ATOM 915 N N . GLU A 1 115 ? 7.945 -10.234 -3.764 1.00 91.62 115 GLU A N 1
ATOM 916 C CA . GLU A 1 115 ? 6.893 -9.646 -2.942 1.00 91.62 115 GLU A CA 1
ATOM 917 C C . GLU A 1 115 ? 6.281 -8.401 -3.592 1.00 91.62 115 GLU A C 1
ATOM 919 O O . GLU A 1 115 ? 6.872 -7.319 -3.651 1.00 91.62 115 GLU A O 1
ATOM 924 N N . ASN A 1 116 ? 5.029 -8.547 -4.017 1.00 95.00 116 ASN A N 1
ATOM 925 C CA . ASN A 1 116 ? 4.208 -7.435 -4.484 1.00 95.00 116 ASN A CA 1
ATOM 926 C C . ASN A 1 116 ? 3.730 -6.591 -3.296 1.00 95.00 116 ASN A C 1
ATOM 928 O O . ASN A 1 116 ? 3.749 -7.044 -2.157 1.00 95.00 116 ASN A O 1
ATOM 932 N N . LYS A 1 117 ? 3.278 -5.359 -3.540 1.00 97.38 117 LYS A N 1
ATOM 933 C CA . LYS A 1 117 ? 2.764 -4.480 -2.475 1.00 97.38 117 LYS A CA 1
ATOM 934 C C . LYS A 1 117 ? 1.316 -4.120 -2.741 1.00 97.38 117 LYS A C 1
ATOM 936 O O . LYS A 1 117 ? 0.998 -3.615 -3.819 1.00 97.38 117 LYS A O 1
ATOM 941 N N . TRP A 1 118 ? 0.422 -4.357 -1.785 1.00 98.44 118 TRP A N 1
ATOM 942 C CA . TRP A 1 118 ? -0.980 -3.969 -1.959 1.00 98.44 118 TRP A CA 1
ATOM 943 C C . TRP A 1 118 ? -1.180 -2.505 -1.580 1.00 98.44 118 TRP A C 1
ATOM 945 O O . TRP A 1 118 ? -0.632 -2.015 -0.595 1.00 98.44 118 TRP A O 1
ATOM 955 N N . ILE A 1 119 ? -1.988 -1.798 -2.364 1.00 98.62 119 ILE A N 1
ATOM 956 C CA . ILE A 1 119 ? -2.378 -0.419 -2.088 1.00 98.62 119 ILE A CA 1
ATOM 957 C C . ILE A 1 119 ? -3.751 -0.445 -1.437 1.00 98.62 119 ILE A C 1
ATOM 959 O O . ILE A 1 119 ? -4.731 -0.875 -2.051 1.00 98.62 119 ILE A O 1
ATOM 963 N N . VAL A 1 120 ? -3.814 0.012 -0.192 1.00 98.69 120 VAL A N 1
ATOM 964 C CA . VAL A 1 120 ? -4.998 -0.073 0.659 1.00 98.69 120 VAL A CA 1
ATOM 965 C C . VAL A 1 120 ? -5.442 1.327 1.062 1.00 98.69 120 VAL A C 1
ATOM 967 O O . VAL A 1 120 ? -4.617 2.189 1.361 1.00 98.69 120 VAL A O 1
ATOM 970 N N . VAL A 1 121 ? -6.753 1.554 1.097 1.00 98.38 121 VAL A N 1
ATOM 971 C CA . VAL A 1 121 ? -7.359 2.769 1.666 1.00 98.38 121 VAL A CA 1
ATOM 972 C C . VAL A 1 121 ? -8.317 2.403 2.803 1.00 98.38 121 VAL A C 1
ATOM 974 O O . VAL A 1 121 ? -8.969 1.359 2.706 1.00 98.38 121 VAL A O 1
ATOM 977 N N . PRO A 1 122 ? -8.437 3.220 3.868 1.00 98.31 122 PRO A N 1
ATOM 978 C CA . PRO A 1 122 ? -9.361 2.941 4.963 1.00 98.31 122 PRO A CA 1
ATOM 979 C C . PRO A 1 122 ? -10.813 2.792 4.492 1.00 98.31 122 PRO A C 1
ATOM 981 O O . PRO A 1 122 ? -11.310 3.588 3.688 1.00 98.31 122 PRO A O 1
ATOM 984 N N . CYS A 1 123 ? -11.507 1.783 5.017 1.00 97.88 123 CYS A N 1
ATOM 985 C CA . CYS A 1 123 ? -12.917 1.525 4.735 1.00 97.88 123 CYS A CA 1
ATOM 986 C C . CYS A 1 123 ? -13.679 1.094 5.995 1.00 97.88 123 CYS A C 1
ATOM 988 O O . CYS A 1 123 ? -13.082 0.767 7.021 1.00 97.88 123 CYS A O 1
ATOM 990 N N . ASP A 1 124 ? -15.008 1.096 5.914 1.00 96.62 124 ASP A N 1
ATOM 991 C CA . ASP A 1 124 ? -15.868 0.476 6.918 1.00 96.62 124 ASP A CA 1
ATOM 992 C C . ASP A 1 124 ? -15.879 -1.061 6.789 1.00 96.62 124 ASP A C 1
ATOM 994 O O . ASP A 1 124 ? -15.292 -1.651 5.879 1.00 96.62 124 ASP A O 1
AT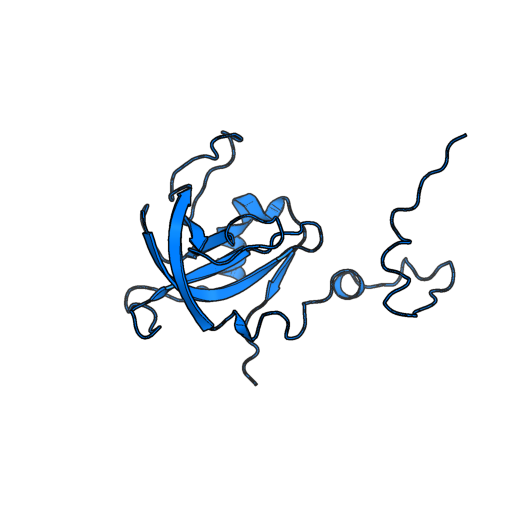OM 998 N N . GLU A 1 125 ? -16.595 -1.719 7.699 1.00 94.88 125 GLU A N 1
ATOM 999 C CA . GLU A 1 125 ? -16.736 -3.182 7.735 1.00 94.88 125 GLU A CA 1
ATOM 1000 C C . GLU A 1 125 ? -17.453 -3.781 6.517 1.00 94.88 125 GLU A C 1
ATOM 1002 O O . GLU A 1 125 ? -17.353 -4.979 6.261 1.00 94.88 125 GLU A O 1
ATOM 1007 N N . ASN A 1 126 ? -18.174 -2.956 5.757 1.00 94.88 126 ASN A N 1
ATOM 1008 C CA . ASN A 1 126 ? -18.866 -3.360 4.538 1.00 94.88 126 ASN A CA 1
ATOM 1009 C C . ASN A 1 126 ? -18.024 -3.080 3.280 1.00 94.88 126 ASN A C 1
ATOM 1011 O O . ASN A 1 126 ? -18.471 -3.371 2.171 1.00 94.88 126 ASN A O 1
ATOM 1015 N N . GLY A 1 127 ? -16.819 -2.518 3.430 1.00 93.44 127 GLY A N 1
ATOM 1016 C CA . GLY A 1 127 ? -15.923 -2.183 2.326 1.00 93.44 127 GLY A CA 1
ATOM 1017 C C . GLY A 1 127 ? -16.233 -0.854 1.643 1.00 93.44 127 GLY A C 1
ATOM 1018 O O . GLY A 1 127 ? -15.739 -0.612 0.536 1.00 93.44 127 GLY A O 1
ATOM 1019 N N . ASN A 1 128 ? -17.033 0.012 2.267 1.00 96.38 128 ASN A N 1
ATOM 1020 C CA . ASN A 1 128 ? -17.221 1.379 1.798 1.00 96.38 128 ASN A CA 1
ATOM 1021 C C . ASN A 1 128 ? -16.038 2.224 2.264 1.00 96.38 128 ASN A C 1
ATOM 1023 O O . ASN A 1 128 ? -15.740 2.281 3.457 1.00 96.38 128 ASN A O 1
ATOM 1027 N N . VAL A 1 129 ? -15.350 2.875 1.326 1.00 96.12 129 VAL A N 1
ATOM 1028 C CA . VAL A 1 129 ? -14.272 3.818 1.656 1.00 96.12 129 VAL A CA 1
ATOM 1029 C C . VAL A 1 129 ? -14.846 4.935 2.529 1.00 96.12 129 VAL A C 1
ATOM 1031 O O . VAL A 1 129 ? -15.940 5.422 2.251 1.00 96.12 129 VAL A O 1
ATOM 1034 N N . LEU A 1 130 ? -14.134 5.306 3.596 1.00 94.12 130 LEU A N 1
ATOM 1035 C CA . LEU A 1 130 ? -14.621 6.304 4.553 1.00 94.12 130 LEU A CA 1
ATOM 1036 C C . LEU A 1 130 ? -14.805 7.674 3.876 1.00 94.12 130 LEU A C 1
ATOM 1038 O O . LEU A 1 130 ? -13.986 8.070 3.050 1.00 94.12 130 LEU A O 1
ATOM 1042 N N . ASP A 1 131 ? -15.831 8.435 4.266 1.00 92.81 131 ASP A N 1
ATOM 1043 C CA . ASP A 1 131 ? -16.202 9.706 3.611 1.00 92.81 131 ASP A CA 1
ATOM 1044 C C . ASP A 1 131 ? -15.083 10.764 3.603 1.00 92.81 131 ASP A C 1
ATOM 1046 O O . ASP A 1 131 ? -15.027 11.634 2.734 1.00 92.81 131 ASP A O 1
ATOM 1050 N N . ASN A 1 132 ? -14.182 10.710 4.584 1.00 92.31 132 ASN A N 1
ATOM 1051 C CA . ASN A 1 132 ? -13.031 11.604 4.700 1.00 92.31 132 ASN A CA 1
ATOM 1052 C C . ASN A 1 132 ? -11.805 11.134 3.897 1.00 92.31 132 ASN A C 1
ATOM 1054 O O . ASN A 1 132 ? -10.779 11.815 3.914 1.00 92.31 132 ASN A O 1
ATOM 1058 N N . ILE A 1 133 ? -11.890 9.990 3.216 1.00 94.81 133 ILE A N 1
ATOM 1059 C CA . ILE A 1 133 ? -10.806 9.390 2.443 1.00 94.81 133 ILE A CA 1
ATOM 1060 C C . ILE A 1 133 ? -11.081 9.581 0.956 1.00 94.81 133 ILE A C 1
ATOM 1062 O O . ILE A 1 133 ? -12.036 9.057 0.385 1.00 94.81 133 ILE A O 1
ATOM 1066 N N . ARG A 1 134 ? -10.189 10.317 0.294 1.00 94.56 134 ARG A N 1
ATOM 1067 C CA . ARG A 1 134 ? -10.182 10.424 -1.164 1.00 94.56 134 ARG A CA 1
ATOM 1068 C C . ARG A 1 134 ? -9.349 9.288 -1.749 1.00 94.56 134 ARG A C 1
ATOM 1070 O O . ARG A 1 134 ? -8.173 9.165 -1.418 1.00 94.56 134 ARG A O 1
ATOM 1077 N N . ILE A 1 135 ? -9.933 8.522 -2.668 1.00 95.25 135 ILE A N 1
ATOM 1078 C CA . ILE A 1 135 ? -9.199 7.500 -3.424 1.00 95.25 135 ILE A CA 1
ATOM 1079 C C . ILE A 1 135 ? -8.159 8.209 -4.316 1.00 95.25 135 ILE A C 1
ATOM 1081 O O . ILE A 1 135 ? -8.541 9.076 -5.114 1.00 95.25 135 ILE A O 1
ATOM 1085 N N . PRO A 1 136 ? -6.858 7.905 -4.163 1.00 94.50 136 PRO A N 1
ATOM 1086 C CA . PRO A 1 136 ? -5.816 8.505 -4.985 1.00 94.50 136 PRO A CA 1
ATOM 1087 C C . PRO A 1 136 ? -5.852 7.943 -6.410 1.00 94.50 136 PRO A C 1
ATOM 1089 O O . PRO A 1 136 ? -6.149 6.769 -6.616 1.00 94.50 136 PRO A O 1
ATOM 1092 N N . GLY A 1 137 ? -5.531 8.780 -7.396 1.00 93.94 137 GLY A N 1
ATOM 1093 C CA . GLY A 1 137 ? -5.313 8.326 -8.770 1.00 93.94 137 GLY A CA 1
ATOM 1094 C C . GLY A 1 137 ? -3.947 7.654 -8.939 1.00 93.94 137 GLY A C 1
ATOM 1095 O O . GLY A 1 137 ? -3.053 7.829 -8.112 1.00 93.94 137 GLY A O 1
ATOM 1096 N N . LYS A 1 138 ? -3.749 6.941 -10.052 1.00 93.62 138 LYS A N 1
ATOM 1097 C CA . LYS A 1 138 ? -2.507 6.218 -10.379 1.00 93.62 138 LYS A CA 1
ATOM 1098 C C . LYS A 1 138 ? -1.216 7.017 -10.147 1.00 93.62 138 LYS A C 1
ATOM 1100 O O . LYS A 1 138 ? -0.320 6.539 -9.456 1.00 93.62 138 LYS A O 1
ATOM 1105 N N . ASP A 1 139 ? -1.124 8.236 -10.677 1.00 94.62 139 ASP A N 1
ATOM 1106 C CA . ASP A 1 139 ? 0.077 9.077 -10.531 1.00 94.62 139 ASP A CA 1
ATOM 1107 C C . ASP A 1 139 ? 0.325 9.491 -9.071 1.00 94.62 139 ASP A C 1
ATOM 1109 O O . ASP A 1 139 ? 1.467 9.579 -8.621 1.00 94.62 139 ASP A O 1
ATOM 1113 N N . GLU A 1 140 ? -0.746 9.694 -8.301 1.00 96.25 140 GLU A N 1
ATOM 1114 C CA . GLU A 1 140 ? -0.660 10.026 -6.878 1.00 96.25 140 GLU A CA 1
ATOM 1115 C C . GLU A 1 140 ? -0.246 8.816 -6.040 1.00 96.25 140 GLU A C 1
ATOM 1117 O O . GLU A 1 140 ? 0.476 8.976 -5.055 1.00 96.25 140 GLU A O 1
ATOM 1122 N N . ILE A 1 141 ? -0.680 7.610 -6.419 1.00 97.56 141 ILE A N 1
ATOM 1123 C CA . ILE A 1 141 ? -0.224 6.361 -5.802 1.00 97.56 141 ILE A CA 1
ATOM 1124 C C . ILE A 1 141 ? 1.278 6.206 -6.041 1.00 97.56 141 ILE A C 1
ATOM 1126 O O . ILE A 1 141 ? 2.025 6.050 -5.076 1.00 97.56 141 ILE A O 1
ATOM 1130 N N . TYR A 1 142 ? 1.740 6.335 -7.291 1.00 97.19 142 TYR A N 1
ATOM 1131 C CA . TYR A 1 142 ? 3.169 6.278 -7.610 1.00 97.19 142 TYR A CA 1
ATOM 1132 C C . TYR A 1 142 ? 3.980 7.293 -6.808 1.00 97.19 142 TYR A C 1
ATOM 1134 O O . TYR A 1 142 ? 4.992 6.928 -6.216 1.00 97.19 142 TYR A O 1
ATOM 1142 N N . ALA A 1 143 ? 3.533 8.549 -6.747 1.00 97.06 143 ALA A N 1
ATOM 1143 C CA . ALA A 1 143 ? 4.228 9.586 -5.993 1.00 97.06 143 ALA A CA 1
ATOM 1144 C C . ALA A 1 143 ? 4.346 9.245 -4.496 1.00 97.06 143 ALA A C 1
ATOM 1146 O O . ALA A 1 143 ? 5.394 9.477 -3.895 1.00 97.06 143 ALA A O 1
ATOM 1147 N N . GLN A 1 144 ? 3.298 8.669 -3.901 1.00 97.44 144 GLN A N 1
ATOM 1148 C CA . GLN A 1 144 ? 3.276 8.298 -2.484 1.00 97.44 144 GLN A CA 1
ATOM 1149 C C . GLN A 1 144 ? 4.177 7.104 -2.153 1.00 97.44 144 GLN A C 1
ATOM 1151 O O . GLN A 1 144 ? 4.763 7.086 -1.073 1.00 97.44 144 GLN A O 1
ATOM 1156 N N . ILE A 1 145 ? 4.324 6.135 -3.062 1.00 97.25 145 ILE A N 1
ATOM 1157 C CA . ILE A 1 145 ? 5.150 4.932 -2.840 1.00 97.25 145 ILE A CA 1
ATOM 1158 C C . ILE A 1 145 ? 6.584 5.069 -3.383 1.00 97.25 145 ILE A C 1
ATOM 1160 O O . ILE A 1 145 ? 7.456 4.269 -3.044 1.00 97.25 145 ILE A O 1
ATOM 1164 N N . ALA A 1 146 ? 6.870 6.111 -4.173 1.00 96.81 146 ALA A N 1
ATOM 1165 C CA . ALA A 1 146 ? 8.160 6.316 -4.841 1.00 96.81 146 ALA A CA 1
ATOM 1166 C C . ALA A 1 146 ? 9.365 6.312 -3.890 1.00 96.81 146 ALA A C 1
ATOM 1168 O O . ALA A 1 146 ? 10.453 5.910 -4.291 1.00 96.81 146 ALA A O 1
ATOM 1169 N N . PHE A 1 147 ? 9.195 6.726 -2.630 1.00 94.88 147 PHE A N 1
ATOM 1170 C CA . PHE A 1 147 ? 10.283 6.760 -1.647 1.00 94.88 147 PHE A CA 1
ATOM 1171 C C . PHE A 1 147 ? 10.977 5.397 -1.471 1.00 94.88 147 PHE A C 1
ATOM 1173 O O . PHE A 1 147 ? 12.187 5.359 -1.242 1.00 94.88 147 PHE A O 1
ATOM 1180 N N . GLN A 1 148 ? 10.233 4.300 -1.614 1.00 94.75 148 GLN A N 1
ATOM 1181 C CA . GLN A 1 148 ? 10.741 2.933 -1.540 1.00 94.75 148 GLN A CA 1
ATOM 1182 C C . GLN A 1 148 ? 10.731 2.260 -2.912 1.00 94.75 148 GLN A C 1
ATOM 1184 O O . GLN A 1 148 ? 11.706 1.607 -3.276 1.00 94.75 148 GLN A O 1
ATOM 1189 N N . GLU A 1 149 ? 9.678 2.456 -3.704 1.00 95.25 149 GLU A N 1
ATOM 1190 C CA . GLU A 1 149 ? 9.542 1.761 -4.987 1.00 95.25 149 GLU A CA 1
ATOM 1191 C C . GLU A 1 149 ? 10.482 2.280 -6.081 1.00 95.25 149 GLU A C 1
ATOM 1193 O O . GLU A 1 149 ? 10.685 1.601 -7.077 1.00 95.25 149 GLU A O 1
ATOM 1198 N N . GLN A 1 150 ? 11.170 3.410 -5.877 1.00 93.62 150 GLN A N 1
ATOM 1199 C CA . GLN A 1 150 ? 12.270 3.841 -6.757 1.00 93.62 150 GLN A CA 1
ATOM 1200 C C . GLN A 1 150 ? 13.442 2.845 -6.839 1.00 93.62 150 GLN A C 1
ATOM 1202 O O . GLN A 1 150 ? 14.273 2.960 -7.739 1.00 93.62 150 GLN A O 1
ATOM 1207 N N . PHE A 1 151 ? 13.548 1.912 -5.886 1.00 91.81 151 PHE A N 1
ATOM 1208 C CA . PHE A 1 151 ? 14.604 0.895 -5.852 1.00 91.81 151 PHE A CA 1
ATOM 1209 C C . PHE A 1 151 ? 14.213 -0.417 -6.541 1.00 91.81 151 PHE A C 1
ATOM 1211 O O . PHE A 1 151 ? 15.058 -1.304 -6.632 1.00 91.81 151 PHE A O 1
ATOM 1218 N N . TYR A 1 152 ? 12.970 -0.532 -7.013 1.00 92.12 152 TYR A N 1
ATOM 1219 C CA . TYR A 1 152 ? 12.420 -1.736 -7.627 1.00 92.12 152 TYR A CA 1
ATOM 1220 C C . TYR A 1 152 ? 11.895 -1.437 -9.026 1.00 92.12 152 TYR A C 1
ATOM 1222 O O . TYR A 1 152 ? 11.576 -0.296 -9.373 1.00 92.12 152 TYR A O 1
ATOM 1230 N N . ASN A 1 153 ? 11.791 -2.477 -9.843 1.00 91.44 153 ASN A N 1
ATOM 1231 C CA . ASN A 1 153 ? 11.132 -2.393 -11.131 1.00 91.44 153 ASN A CA 1
ATOM 1232 C C . ASN A 1 153 ? 9.734 -2.989 -11.016 1.00 91.44 153 ASN A C 1
ATOM 1234 O O . ASN A 1 153 ? 9.577 -4.191 -10.823 1.00 91.44 153 ASN A O 1
ATOM 1238 N N . GLY A 1 154 ? 8.709 -2.160 -11.176 1.00 92.00 154 GLY A N 1
ATOM 1239 C CA . GLY A 1 154 ? 7.337 -2.612 -11.022 1.00 92.00 154 GLY A CA 1
ATOM 1240 C C . GLY A 1 154 ? 6.312 -1.752 -11.737 1.00 92.00 154 GLY A C 1
ATOM 1241 O O . GLY A 1 154 ? 6.620 -0.698 -12.299 1.00 92.00 154 GLY A O 1
ATOM 1242 N N . VAL A 1 155 ? 5.070 -2.223 -11.716 1.00 94.38 155 VAL A N 1
ATOM 1243 C CA . VAL A 1 155 ? 3.924 -1.548 -12.319 1.00 94.38 155 VAL A CA 1
ATOM 1244 C C . VAL A 1 155 ? 2.729 -1.574 -11.381 1.00 94.38 155 VAL A C 1
ATOM 1246 O O . VAL A 1 155 ? 2.445 -2.573 -10.723 1.00 94.38 155 VAL A O 1
ATOM 1249 N N . LEU A 1 156 ? 1.989 -0.471 -11.349 1.00 94.94 156 LEU A N 1
ATOM 1250 C CA . LEU A 1 156 ? 0.700 -0.426 -10.683 1.00 94.94 156 LEU A CA 1
ATOM 1251 C C . LEU A 1 156 ? -0.374 -1.098 -11.548 1.00 94.94 156 LEU A C 1
ATOM 1253 O O . LEU A 1 156 ? -0.609 -0.684 -12.691 1.00 94.94 156 LEU A O 1
ATOM 1257 N N . VAL A 1 157 ? -1.031 -2.104 -10.976 1.00 94.50 157 VAL A N 1
ATOM 1258 C CA . VAL A 1 157 ? -2.179 -2.816 -11.537 1.00 94.50 157 VAL A CA 1
ATOM 1259 C C . VAL A 1 157 ? -3.437 -2.404 -10.778 1.00 94.50 157 VAL A C 1
ATOM 1261 O O . VAL A 1 157 ? -3.517 -2.543 -9.560 1.00 94.50 157 VAL A O 1
ATOM 1264 N N . GLU A 1 158 ? -4.419 -1.903 -11.518 1.00 91.00 158 GLU A N 1
ATOM 1265 C CA . GLU A 1 158 ? -5.733 -1.485 -11.022 1.00 91.00 158 GLU A CA 1
ATOM 1266 C C . GLU A 1 158 ? -6.814 -2.379 -11.650 1.00 91.00 158 GLU A C 1
ATOM 1268 O O . GLU A 1 158 ? -6.577 -3.031 -12.676 1.00 91.00 158 GLU A O 1
ATOM 1273 N N . GLU A 1 159 ? -8.005 -2.418 -11.052 1.00 83.38 159 GLU A N 1
ATOM 1274 C CA . GLU A 1 159 ? -9.136 -3.126 -11.651 1.00 83.38 159 GLU A CA 1
ATOM 1275 C C . GLU A 1 159 ? -9.492 -2.494 -13.006 1.00 83.38 159 GLU A C 1
ATOM 1277 O O . GLU A 1 159 ? -9.631 -1.276 -13.139 1.00 83.38 159 GLU A O 1
ATOM 1282 N N . LYS A 1 160 ? -9.632 -3.326 -14.044 1.00 67.31 160 LYS A N 1
ATOM 1283 C CA . LYS A 1 160 ? -10.150 -2.860 -15.330 1.00 67.31 160 LYS A CA 1
ATOM 1284 C C . LYS A 1 160 ? -11.663 -2.745 -15.203 1.00 67.31 160 LYS A C 1
ATOM 1286 O O . LYS A 1 160 ? -12.347 -3.763 -15.152 1.00 67.31 160 LYS A O 1
ATOM 1291 N N . ASN A 1 161 ? -12.174 -1.517 -15.202 1.00 53.38 161 ASN A N 1
ATOM 1292 C CA . ASN A 1 161 ? -13.590 -1.279 -15.462 1.00 53.38 161 ASN A CA 1
ATOM 1293 C C . ASN A 1 161 ? -13.880 -1.761 -16.894 1.00 53.38 161 ASN A C 1
ATOM 1295 O O . ASN A 1 161 ? -13.429 -1.127 -17.850 1.00 53.38 161 ASN A O 1
ATOM 1299 N N . ASN A 1 162 ? -14.543 -2.912 -17.029 1.00 43.88 162 ASN A N 1
ATOM 1300 C CA . ASN A 1 162 ? -15.113 -3.367 -18.302 1.00 43.88 162 ASN A CA 1
ATOM 1301 C C . ASN A 1 162 ? -16.312 -2.503 -18.697 1.00 43.88 162 ASN A C 1
ATOM 1303 O O . ASN A 1 162 ? -17.123 -2.183 -17.798 1.00 43.88 162 ASN A O 1
#

=== Feature glossary ===
Reading guide. The protein is described through the following features:

Foldseek 3Di. A 3Di character summarizes, for each residue, the relative orientation of the Cα frame of its nearest spatial neighbor. Because it encodes fold topology rather than chemistry, 3Di alignments detect remote structural similarity that sequence alignment misses.

Contact-map, Ramachandran, and PAE plots. Plot images: a contact map (which residues are close in 3D, as an N×N binary image), a Ramachandran scatter (backbone torsion angles, revealing secondary-structure composition at a glance), and — for AlphaFold structures — a PAE heatmap (pairwise prediction confidence).

Radius of gyration, Cα contacts, bounding box. Radius of gyration (Rg) is the root-mean-square distance of Cα atoms from their centroid — a single number for overall size and compactness. A globular domain of N residues has Rg ≈ 2.2·N^0.38 Å; an extended or disordered chain has a much larger Rg. The Cα contact count is the number of residue pairs whose Cα atoms are within 8 Å and are more than four positions apart in sequence — a standard proxy for tertiary packing density. The bounding box is the smallest axis-aligned box enclosing all Cα atoms.

Secondary structure (8-state, DSSP). Eight-state secondary structure (DSSP): H is the canonical α-helix, G the tighter 3₁₀-helix, I the wider π-helix; E/B are β-structure, T and S are turns and bends, and '-' is everything else. DSSP derives these from the pattern of main-chain N–H···O=C hydrogen bonds, not from the sequence.

B-factor. B-factor (Debye–Waller factor) reflects atomic displacement in the crystal lattice. It is an experimental observable (units Å²), not a prediction; low values mean the atom is pinned down, high values mean it moves or is heterogeneous across the crystal.

pLDDT. pLDDT is the predicted lDDT-Cα score: AlphaFold's confidence that the local environment of each residue (all inter-atomic distances within 15 Å) is correctly placed. It is a per-residue number between 0 and 100, with higher meaning more reliable.

Nearest PDB structures. Nearest PDB neighbors are the top structural matches found by Foldseek when searching this structure against the entire Protein Data Bank. Each hit reports a TM-score (0 to 1; >0.5 almost always implies the same fold) and an E-value. These are *structural* homologs — they may share no detectable sequence similarity.

Solvent-accessible surface area. Accessible surface area quantifies burial. A residue with SASA near zero is packed into the hydrophobic core; one with SASA >100 Å² sits on the surface. Computed here via the Shrake–Rupley numerical algorithm with a 1.4 Å probe.

Rendered structure images. Structure images are PyMOL renders from six orthogonal camera directions. Cartoon representation draws helices as coils and strands as arrows; sticks shows the backbone as bonds; surface shows the solvent-excluded envelope. Rainbow coloring maps sequence position to hue (blue→red, N→C); chain coloring assigns a distinct color per polypeptide.

Backbone torsions (φ/ψ). φ (phi) and ψ (psi) are the two rotatable backbone dihedrals per residue: φ is the C(i-1)–N–Cα–C torsion, ψ is the N–Cα–C–N(i+1) torsion, both 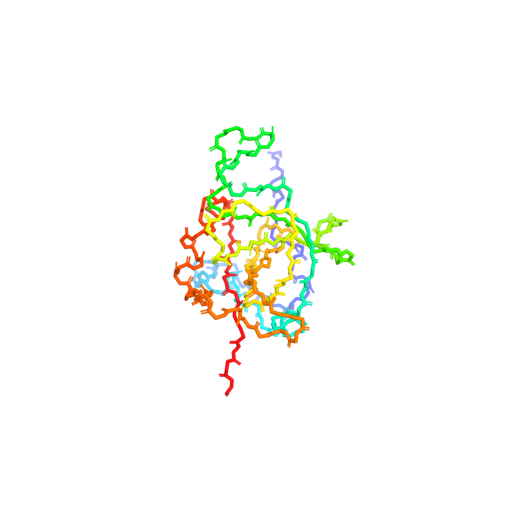in degrees on (−180°, 180°]. α-helical residues cluster near (−60°, −45°); β-strand residues near (−120°, +130°). A Ramachandran plot is simply a scatter of (φ, ψ) for every residue.

Predicted aligned error. Predicted Aligned Error (PAE) is an AlphaFold confidence matrix: entry (i, j) is the expected error in the position of residue j, in ångströms, when the prediction is superimposed on the true structure at residue i. Low PAE within a block of residues means that block is internally rigid and well-predicted; high PAE between two blocks means their relative placement is uncertain even if each block individually is confident.

mmCIF coordinates. Structure coordinates are given as an mmCIF _atom_site loop: one row per atom with element, residue name, chain id, sequence number, and x/y/z position in Å. Only the four main-chain atoms per residue are included here; side chains are omitted to keep the record compact.

InterPro / GO / CATH / organism. Database cross-references. InterPro integrates a dozen domain/family signature databases into unified entries with residue-range hits. GO terms attach function/process/location labels with evidence codes. CATH codes position the fold in a four-level structural taxonomy. Organism is the NCBI-taxonomy species name.

Secondary structure (3-state, P-SEA). SS3 is a coarse helix/strand/coil call (letters a/b/c) made by the P-SEA algorithm from inter-Cα distances and dihedrals. It is less detailed than DSSP but needs only Cα positions.

Sequence. Sequence gives the chain of amino acids in standard one-letter code (A=alanine, C=cysteine, …, Y=tyrosine), read N→C. It is the only feature that is directly encoded by the gene; all structural features are derived from the folded form of this sequence.